Protein AF-A0A9E2MDF1-F1 (afdb_monomer_lite)

pLDDT: mean 91.55, std 6.5, range [68.56, 98.06]

Structure (mmCIF, N/CA/C/O backbone):
data_AF-A0A9E2MDF1-F1
#
_entry.id   AF-A0A9E2MDF1-F1
#
loop_
_atom_site.group_PDB
_atom_site.id
_atom_site.type_symbol
_atom_site.label_atom_id
_atom_site.label_alt_id
_atom_site.label_comp_id
_atom_site.label_asym_id
_atom_site.label_entity_id
_atom_site.label_seq_id
_atom_site.pdbx_PDB_ins_code
_atom_site.Cartn_x
_atom_site.Cartn_y
_atom_site.Cartn_z
_atom_site.occupancy
_atom_site.B_iso_or_equiv
_atom_site.auth_seq_id
_atom_site.auth_comp_id
_atom_site.auth_asym_id
_atom_site.auth_atom_id
_atom_site.pdbx_PDB_model_num
ATOM 1 N N . MET A 1 1 ? -3.460 14.015 -4.244 1.00 70.38 1 MET A N 1
ATOM 2 C CA . MET A 1 1 ? -4.142 12.797 -4.719 1.00 70.38 1 MET A CA 1
ATOM 3 C C . MET A 1 1 ? -3.162 11.630 -4.818 1.00 70.38 1 MET A C 1
ATOM 5 O O . MET A 1 1 ? -2.444 11.543 -5.813 1.00 70.38 1 MET A O 1
ATOM 9 N N . PRO A 1 2 ? -3.050 10.756 -3.802 1.00 83.12 2 PRO A N 1
ATOM 10 C CA . PRO A 1 2 ? -2.345 9.492 -3.975 1.00 83.12 2 PRO A CA 1
ATOM 11 C C . PRO A 1 2 ? -3.188 8.590 -4.887 1.00 83.12 2 PRO A C 1
ATOM 13 O O . PRO A 1 2 ? -4.209 8.042 -4.479 1.00 83.12 2 PRO A O 1
ATOM 16 N N . ASP A 1 3 ? -2.789 8.484 -6.152 1.00 91.56 3 ASP A N 1
ATOM 17 C CA . ASP A 1 3 ? -3.325 7.466 -7.050 1.00 91.56 3 ASP A CA 1
ATOM 18 C C . ASP A 1 3 ? -2.729 6.109 -6.645 1.00 91.56 3 ASP A C 1
ATOM 20 O O . ASP A 1 3 ? -1.508 5.945 -6.625 1.00 91.56 3 ASP A O 1
ATOM 24 N N . LEU A 1 4 ? -3.605 5.183 -6.246 1.00 93.31 4 LEU A N 1
ATOM 25 C CA . LEU A 1 4 ? -3.248 3.854 -5.741 1.00 93.31 4 LEU A CA 1
ATOM 26 C C . LEU A 1 4 ? -3.305 2.769 -6.826 1.00 93.31 4 LEU A C 1
ATOM 28 O O . LEU A 1 4 ? -3.162 1.591 -6.510 1.00 93.31 4 LEU A O 1
ATOM 32 N N . SER A 1 5 ? -3.521 3.136 -8.093 1.00 93.88 5 SER A N 1
ATOM 33 C CA . SER A 1 5 ? -3.399 2.183 -9.197 1.00 93.88 5 SER A CA 1
ATOM 34 C C . SER A 1 5 ? -1.962 1.670 -9.316 1.00 93.88 5 SER A C 1
ATOM 36 O O . SER A 1 5 ? -1.006 2.399 -9.046 1.00 93.88 5 SER A O 1
ATOM 38 N N . THR A 1 6 ? -1.803 0.420 -9.755 1.00 93.19 6 THR A N 1
ATOM 39 C CA . THR A 1 6 ? -0.488 -0.227 -9.932 1.00 93.19 6 THR A CA 1
ATOM 40 C C . THR A 1 6 ? 0.448 0.657 -10.752 1.00 93.19 6 THR A C 1
ATOM 42 O O . THR A 1 6 ? 1.544 0.987 -10.308 1.00 93.19 6 THR A O 1
ATOM 45 N N . GLU A 1 7 ? -0.011 1.138 -11.908 1.00 94.44 7 GLU A N 1
ATOM 46 C CA . GLU A 1 7 ? 0.791 1.989 -12.790 1.00 94.44 7 GLU A CA 1
ATOM 47 C C . GLU A 1 7 ? 1.252 3.285 -12.110 1.00 94.44 7 GLU A C 1
ATOM 49 O O . GLU A 1 7 ? 2.422 3.666 -12.216 1.00 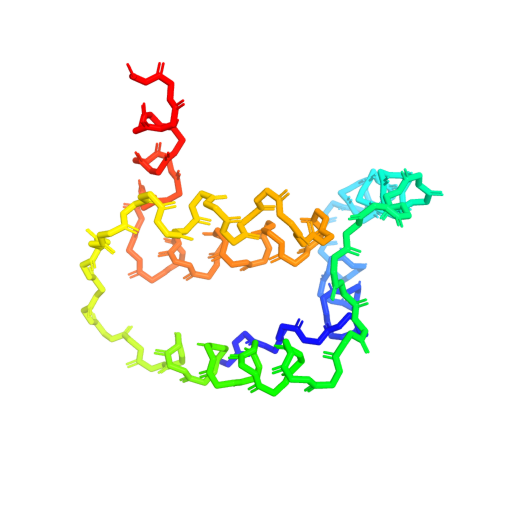94.44 7 GLU A O 1
ATOM 54 N N . ALA A 1 8 ? 0.356 3.961 -11.385 1.00 95.44 8 ALA A N 1
ATOM 55 C CA . ALA A 1 8 ? 0.691 5.202 -10.699 1.00 95.44 8 ALA A CA 1
ATOM 56 C C . ALA A 1 8 ? 1.653 4.974 -9.528 1.00 95.44 8 ALA A C 1
ATOM 58 O O . ALA A 1 8 ? 2.569 5.773 -9.326 1.00 95.44 8 ALA A O 1
ATOM 59 N N . VAL A 1 9 ? 1.485 3.872 -8.797 1.00 95.88 9 VAL A N 1
ATOM 60 C CA . VAL A 1 9 ? 2.359 3.459 -7.695 1.00 95.88 9 VAL A CA 1
ATOM 61 C C . VAL A 1 9 ? 3.762 3.140 -8.201 1.00 95.88 9 VAL A C 1
ATOM 63 O O . VAL A 1 9 ? 4.731 3.694 -7.681 1.00 95.88 9 VAL A O 1
ATOM 66 N N . HIS A 1 10 ? 3.899 2.343 -9.263 1.00 96.38 10 HIS A N 1
ATOM 67 C CA . HIS A 1 10 ? 5.209 2.084 -9.862 1.00 96.38 10 HIS A CA 1
ATOM 68 C C . HIS A 1 10 ? 5.850 3.366 -10.388 1.00 96.38 10 HIS A C 1
ATOM 70 O O . HIS A 1 10 ? 7.040 3.585 -10.176 1.00 96.38 10 HIS A O 1
ATOM 76 N N . LYS A 1 11 ? 5.080 4.248 -11.038 1.00 96.56 11 LYS A N 1
ATOM 77 C CA . LYS A 1 11 ? 5.590 5.544 -11.503 1.00 96.56 11 LYS A CA 1
ATOM 78 C C . LYS A 1 11 ? 6.065 6.417 -10.341 1.00 96.56 11 LYS A C 1
ATOM 80 O O . LYS A 1 11 ? 7.089 7.081 -10.470 1.00 96.56 11 LYS A O 1
ATOM 85 N N . PHE A 1 12 ? 5.338 6.419 -9.226 1.00 95.50 12 PHE A N 1
ATOM 86 C CA . PHE A 1 12 ? 5.709 7.155 -8.022 1.00 95.50 12 PHE A CA 1
ATOM 87 C C . PHE A 1 12 ? 7.046 6.662 -7.465 1.00 95.50 12 PHE A C 1
ATOM 89 O O . PHE A 1 12 ? 7.970 7.458 -7.322 1.00 95.50 12 PHE A O 1
ATOM 96 N N . TRP A 1 13 ? 7.175 5.354 -7.231 1.00 96.44 13 TRP A N 1
ATOM 97 C CA . TRP A 1 13 ? 8.399 4.776 -6.679 1.00 96.44 13 TRP A CA 1
ATOM 98 C C . TRP A 1 13 ? 9.580 4.879 -7.641 1.00 96.44 13 TRP A C 1
ATOM 100 O O . TRP A 1 13 ? 10.691 5.170 -7.211 1.00 96.44 13 TRP A O 1
ATOM 110 N N . ARG A 1 14 ? 9.351 4.729 -8.949 1.00 96.12 14 ARG A N 1
ATOM 111 C CA . ARG A 1 14 ? 10.388 4.893 -9.978 1.00 96.12 14 ARG A CA 1
ATOM 112 C C . ARG A 1 14 ? 10.962 6.307 -10.036 1.00 96.12 14 ARG A C 1
ATOM 114 O O . ARG A 1 14 ? 12.125 6.465 -10.389 1.00 96.12 14 ARG A O 1
ATOM 121 N N . ASN A 1 15 ? 10.148 7.312 -9.722 1.00 95.69 15 ASN A N 1
ATOM 122 C CA . ASN A 1 15 ? 10.551 8.718 -9.698 1.00 95.69 15 ASN A CA 1
ATOM 123 C C . ASN A 1 15 ? 11.063 9.170 -8.322 1.00 95.69 15 ASN A C 1
ATOM 125 O O . ASN A 1 15 ? 11.314 10.359 -8.133 1.00 95.69 15 ASN A O 1
ATOM 129 N N . HIS A 1 16 ? 11.157 8.260 -7.352 1.00 93.88 16 HIS A N 1
ATOM 130 C CA . HIS A 1 16 ? 11.664 8.577 -6.029 1.00 93.88 16 HIS A CA 1
ATOM 131 C C . HIS A 1 16 ? 13.175 8.855 -6.067 1.00 93.88 16 HIS A C 1
ATOM 133 O O . HIS A 1 16 ? 13.874 8.376 -6.958 1.00 93.88 16 HIS A O 1
ATOM 139 N N . GLU A 1 17 ? 13.671 9.651 -5.114 1.00 94.06 17 GLU A N 1
ATOM 140 C CA . GLU A 1 17 ? 15.065 10.123 -5.108 1.00 94.06 17 GLU A CA 1
ATOM 141 C C . GLU A 1 17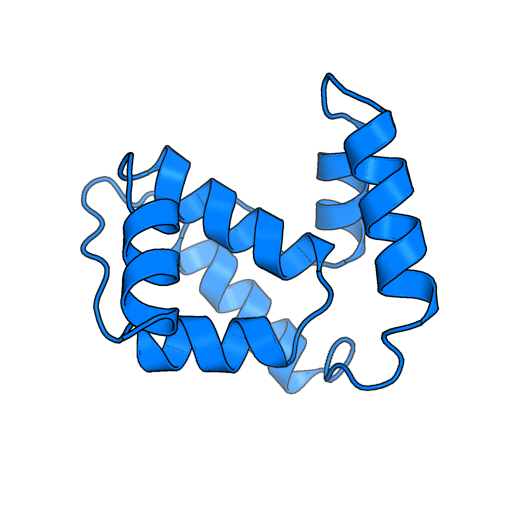 ? 16.068 8.972 -5.017 1.00 94.06 17 GLU A C 1
ATOM 143 O O . GLU A 1 17 ? 17.097 8.996 -5.693 1.00 94.06 17 GLU A O 1
ATOM 148 N N . ASP A 1 18 ? 15.747 7.951 -4.219 1.00 95.38 18 ASP A N 1
ATOM 149 C CA . ASP A 1 18 ? 16.528 6.724 -4.150 1.00 95.38 18 ASP A CA 1
ATOM 150 C C . ASP A 1 18 ? 15.986 5.675 -5.145 1.00 95.38 18 ASP A C 1
ATOM 152 O O . ASP A 1 18 ? 14.932 5.069 -4.904 1.00 95.38 18 ASP A O 1
ATOM 156 N N . PRO A 1 19 ? 16.706 5.393 -6.251 1.00 94.44 19 PRO A N 1
ATOM 157 C CA . PRO A 1 19 ? 16.281 4.405 -7.239 1.00 94.44 19 PRO A CA 1
ATOM 158 C C . PRO A 1 19 ? 16.285 2.966 -6.700 1.00 94.44 19 PRO A C 1
ATOM 160 O O . PRO A 1 19 ? 15.644 2.090 -7.292 1.00 94.44 19 PRO A O 1
ATOM 163 N N . MET A 1 20 ? 16.985 2.688 -5.593 1.00 96.75 20 MET A N 1
ATOM 164 C CA . MET A 1 20 ? 16.987 1.358 -4.981 1.00 96.75 20 MET A CA 1
ATOM 165 C C . MET A 1 20 ? 15.619 0.989 -4.418 1.00 96.75 20 MET A C 1
ATOM 167 O O . MET A 1 20 ? 15.248 -0.182 -4.494 1.00 96.75 20 MET A O 1
ATOM 171 N N . ILE A 1 21 ? 14.840 1.964 -3.944 1.00 96.12 21 ILE A N 1
ATOM 172 C CA . ILE A 1 21 ? 13.498 1.724 -3.400 1.00 96.12 21 ILE A CA 1
ATOM 173 C C . ILE A 1 21 ? 12.600 1.080 -4.460 1.00 96.12 21 ILE A C 1
ATOM 175 O O . ILE A 1 21 ? 12.034 0.014 -4.225 1.00 96.12 21 ILE A O 1
ATOM 179 N N . TYR A 1 22 ? 12.540 1.652 -5.666 1.00 97.50 22 TYR A N 1
ATOM 180 C CA . TYR A 1 22 ? 11.760 1.069 -6.760 1.00 97.50 22 TYR A CA 1
ATOM 181 C C . TYR A 1 22 ? 12.223 -0.341 -7.129 1.00 97.50 22 TYR A C 1
ATOM 183 O O . TYR A 1 22 ? 11.403 -1.222 -7.396 1.00 97.50 22 TYR A O 1
ATOM 191 N N . ARG A 1 23 ? 13.542 -0.558 -7.153 1.00 97.12 23 ARG A N 1
ATOM 192 C CA . ARG A 1 23 ? 14.126 -1.852 -7.510 1.00 97.12 23 ARG A CA 1
ATOM 193 C C . ARG A 1 23 ? 13.748 -2.936 -6.505 1.00 97.12 23 ARG A C 1
ATOM 195 O O . ARG A 1 23 ? 13.413 -4.038 -6.925 1.00 97.12 23 ARG A O 1
ATOM 202 N N . VAL A 1 24 ? 13.800 -2.629 -5.210 1.00 98.06 24 VAL A N 1
ATOM 203 C CA . VAL A 1 24 ? 13.420 -3.565 -4.144 1.00 98.06 24 VAL A CA 1
ATOM 204 C C . VAL A 1 24 ? 11.926 -3.862 -4.201 1.00 98.06 24 VAL A C 1
ATOM 206 O O . VAL A 1 24 ? 11.561 -5.031 -4.216 1.00 98.06 24 VAL A O 1
ATOM 209 N N . ILE A 1 25 ? 11.079 -2.835 -4.328 1.00 97.56 25 ILE A N 1
ATOM 210 C CA . ILE A 1 25 ? 9.622 -3.007 -4.443 1.00 97.56 25 ILE A CA 1
ATOM 211 C C . ILE A 1 25 ? 9.275 -3.912 -5.627 1.00 97.56 25 ILE A C 1
ATOM 213 O O . ILE A 1 25 ? 8.606 -4.922 -5.450 1.00 97.56 25 ILE A O 1
ATOM 217 N N . SER A 1 26 ? 9.817 -3.612 -6.811 1.00 96.50 26 SER A N 1
ATOM 218 C CA . SER A 1 26 ? 9.550 -4.405 -8.020 1.00 96.50 26 SER A CA 1
ATOM 219 C C . SER A 1 26 ? 10.028 -5.856 -7.884 1.00 96.50 26 SER A C 1
ATOM 221 O O . SER A 1 26 ? 9.457 -6.759 -8.488 1.00 96.50 26 SER A O 1
ATOM 223 N N . PHE A 1 27 ? 11.097 -6.090 -7.117 1.00 97.50 27 PHE A N 1
ATOM 224 C CA . PHE A 1 27 ? 11.596 -7.436 -6.851 1.00 97.50 27 PHE A CA 1
ATOM 225 C C . PHE A 1 27 ? 10.689 -8.198 -5.879 1.00 97.50 27 PHE A C 1
ATOM 227 O O . PHE A 1 27 ? 10.400 -9.365 -6.127 1.00 97.50 27 PHE A O 1
ATOM 234 N N . MET A 1 28 ? 10.206 -7.551 -4.816 1.00 97.12 28 MET A N 1
ATOM 235 C CA . MET A 1 28 ? 9.236 -8.149 -3.892 1.00 97.12 28 MET A CA 1
ATOM 236 C C . MET A 1 28 ? 7.944 -8.521 -4.622 1.00 97.12 28 MET A C 1
ATOM 238 O O . MET A 1 28 ? 7.515 -9.667 -4.560 1.00 97.12 28 MET A O 1
ATOM 242 N N . GLU A 1 29 ? 7.405 -7.596 -5.417 1.00 96.69 29 GLU A N 1
ATOM 243 C CA . GLU A 1 29 ? 6.165 -7.802 -6.171 1.00 96.69 29 GLU A CA 1
ATOM 244 C C . GLU A 1 29 ? 6.275 -8.921 -7.220 1.00 96.69 29 GLU A C 1
ATOM 246 O O . GLU A 1 29 ? 5.274 -9.544 -7.559 1.00 96.69 29 GLU A O 1
ATOM 251 N N . SER A 1 30 ? 7.486 -9.249 -7.692 1.00 96.69 30 SER A N 1
ATOM 252 C CA . SER A 1 30 ? 7.701 -10.338 -8.660 1.00 96.69 30 SER A CA 1
ATOM 253 C C . SER A 1 30 ? 7.378 -11.742 -8.132 1.00 96.69 30 SER A C 1
ATOM 255 O O . SER A 1 30 ? 7.324 -12.684 -8.920 1.00 96.69 30 SER A O 1
ATOM 257 N N . VAL A 1 31 ? 7.186 -11.888 -6.817 1.00 96.94 31 VAL A N 1
ATOM 258 C CA . VAL A 1 31 ? 6.826 -13.149 -6.148 1.00 96.94 31 VAL A CA 1
ATOM 259 C C . VAL A 1 31 ? 5.533 -13.031 -5.326 1.00 96.94 31 VAL A C 1
ATOM 261 O O . VAL A 1 31 ? 5.228 -13.898 -4.507 1.00 96.94 31 VAL A O 1
ATOM 264 N N . GLU A 1 32 ? 4.759 -11.965 -5.531 1.00 96.44 32 GLU A N 1
ATOM 265 C CA . GLU A 1 32 ? 3.520 -11.664 -4.803 1.00 96.44 32 GLU A CA 1
ATOM 266 C C . GLU A 1 32 ? 2.256 -12.133 -5.549 1.00 96.44 32 GLU A C 1
ATOM 268 O O . GLU A 1 32 ? 1.231 -11.464 -5.531 1.00 96.44 32 GLU A O 1
ATOM 273 N N . ASP A 1 33 ? 2.280 -13.319 -6.164 1.00 93.88 33 ASP A N 1
ATOM 274 C CA . ASP A 1 33 ? 1.128 -13.874 -6.910 1.00 93.88 33 ASP A CA 1
ATOM 275 C C . ASP A 1 33 ? -0.111 -14.174 -6.033 1.00 93.88 33 ASP A C 1
ATOM 277 O O . ASP A 1 33 ? -1.166 -14.575 -6.525 1.00 93.88 33 ASP A O 1
ATOM 281 N N . TRP A 1 34 ? 0.028 -14.037 -4.715 1.00 94.25 34 TRP A N 1
ATOM 282 C CA . TRP A 1 34 ? -0.999 -14.317 -3.716 1.00 94.25 34 TRP A CA 1
ATOM 283 C C . TRP A 1 34 ? -1.865 -13.094 -3.370 1.00 94.25 34 TRP A C 1
ATOM 285 O O . TRP A 1 34 ? -2.857 -13.242 -2.649 1.00 94.25 34 TRP A O 1
ATOM 295 N N . THR A 1 35 ? -1.503 -11.896 -3.839 1.00 95.62 35 THR A N 1
ATOM 296 C CA . THR A 1 35 ? -2.265 -10.670 -3.571 1.00 95.62 35 THR A CA 1
ATOM 297 C C . THR A 1 35 ? -3.589 -10.656 -4.338 1.00 95.62 35 THR A C 1
ATOM 299 O O . THR A 1 35 ? -3.815 -11.419 -5.278 1.00 95.62 35 THR A O 1
ATOM 302 N N . ILE A 1 36 ? -4.514 -9.791 -3.918 1.00 94.50 36 ILE A N 1
ATOM 303 C CA . ILE A 1 36 ? -5.842 -9.662 -4.547 1.00 94.50 36 ILE A CA 1
ATOM 304 C C . ILE A 1 36 ? -5.914 -8.509 -5.560 1.00 94.50 36 ILE A C 1
ATOM 306 O O . ILE A 1 36 ? -7.008 -8.097 -5.965 1.00 94.50 36 ILE A O 1
ATOM 310 N N . ASP A 1 37 ? -4.760 -7.964 -5.948 1.00 92.06 37 ASP A N 1
ATOM 311 C CA . ASP A 1 37 ? -4.648 -6.889 -6.929 1.00 92.06 37 ASP A CA 1
ATOM 312 C C . ASP A 1 37 ? -5.182 -7.319 -8.304 1.00 92.06 37 ASP A C 1
ATOM 314 O O . ASP A 1 37 ? -5.125 -8.482 -8.700 1.00 92.06 37 ASP A O 1
ATOM 318 N N . GLY A 1 38 ? -5.760 -6.373 -9.047 1.00 90.19 38 GLY A N 1
ATOM 319 C CA . GLY A 1 38 ? -6.381 -6.643 -10.346 1.00 90.19 38 GLY A CA 1
ATOM 320 C C . GLY A 1 38 ? -7.834 -7.127 -10.277 1.00 90.19 38 GLY A C 1
ATOM 321 O O . GLY A 1 38 ? -8.520 -7.101 -11.301 1.00 90.19 38 GLY A O 1
ATOM 322 N N . ASN A 1 39 ? -8.361 -7.488 -9.099 1.00 93.69 39 ASN A N 1
ATOM 323 C CA . ASN A 1 39 ? -9.799 -7.718 -8.938 1.00 93.69 39 ASN A CA 1
ATOM 324 C C . ASN A 1 39 ? -10.573 -6.395 -9.164 1.00 93.69 39 ASN A C 1
ATOM 326 O O . ASN A 1 39 ? -10.354 -5.438 -8.417 1.00 93.69 39 ASN A O 1
ATOM 330 N N . PRO A 1 40 ? -11.519 -6.322 -10.126 1.00 94.06 40 PRO A N 1
ATOM 331 C CA . PRO A 1 40 ? -12.222 -5.080 -10.460 1.00 94.06 40 PRO A CA 1
ATOM 332 C C . PRO A 1 40 ? -12.922 -4.396 -9.278 1.00 94.06 40 PRO A C 1
ATOM 334 O O . PRO A 1 40 ? -12.956 -3.166 -9.208 1.00 94.06 40 PRO A O 1
ATOM 337 N N . GLU A 1 41 ? -13.473 -5.175 -8.344 1.00 94.69 41 GLU A N 1
ATOM 338 C CA . GLU A 1 41 ? -14.136 -4.648 -7.150 1.00 94.69 41 GLU A CA 1
ATOM 339 C C . GLU A 1 41 ? -13.112 -4.001 -6.206 1.00 94.69 41 GLU A C 1
ATOM 341 O O . GLU A 1 41 ? -13.294 -2.860 -5.770 1.00 94.69 41 GLU A O 1
ATOM 346 N N . ILE A 1 42 ? -11.982 -4.677 -5.973 1.00 92.81 42 ILE A N 1
ATOM 347 C CA . ILE A 1 42 ? -10.876 -4.162 -5.155 1.00 92.81 42 ILE A CA 1
ATOM 348 C C . ILE A 1 42 ? -10.291 -2.892 -5.772 1.00 92.81 42 ILE A C 1
ATOM 350 O O . ILE A 1 42 ? -10.163 -1.887 -5.074 1.00 92.81 42 ILE A O 1
ATOM 354 N N . GLU A 1 43 ? -10.027 -2.873 -7.080 1.00 93.94 43 GLU A N 1
ATOM 355 C CA . GLU A 1 43 ? -9.522 -1.687 -7.787 1.00 93.94 43 GLU A CA 1
ATOM 356 C C . GLU A 1 43 ? -10.476 -0.489 -7.654 1.00 93.94 43 GLU A C 1
ATOM 358 O O . GLU A 1 43 ? -10.054 0.653 -7.434 1.00 93.94 43 GLU A O 1
ATOM 363 N N . GLN A 1 44 ? -11.790 -0.729 -7.719 1.00 94.62 44 GLN A N 1
ATOM 364 C CA . GLN A 1 44 ? -12.783 0.321 -7.509 1.00 94.62 44 GLN A CA 1
ATOM 365 C C . GLN A 1 44 ? -12.748 0.856 -6.070 1.00 94.62 44 GLN A C 1
ATOM 367 O O . GLN A 1 44 ? -12.857 2.072 -5.861 1.00 94.62 44 GLN A O 1
ATOM 372 N N . HIS A 1 45 ? -12.601 -0.020 -5.076 1.00 93.38 45 HIS A N 1
ATOM 373 C CA . HIS A 1 45 ? -12.485 0.372 -3.673 1.00 93.38 45 HIS A CA 1
ATOM 374 C C . HIS A 1 45 ? -11.170 1.096 -3.372 1.00 93.38 45 HIS A C 1
ATOM 376 O O . HIS A 1 45 ? -11.200 2.112 -2.678 1.00 93.38 45 HIS A O 1
ATOM 382 N N . LEU A 1 46 ? -10.051 0.678 -3.961 1.00 92.75 46 LEU A N 1
ATOM 383 C CA . LEU A 1 46 ? -8.761 1.365 -3.855 1.00 92.75 46 LEU A CA 1
ATOM 384 C C . LEU A 1 46 ? -8.806 2.757 -4.474 1.00 92.75 46 LEU A C 1
ATOM 386 O O . LEU A 1 46 ? -8.318 3.719 -3.883 1.00 92.75 46 LEU A O 1
ATOM 390 N N . LYS A 1 47 ? -9.484 2.910 -5.614 1.00 93.00 47 LYS A N 1
ATOM 391 C CA . LYS A 1 47 ? -9.708 4.227 -6.216 1.00 93.00 47 LYS A CA 1
ATOM 392 C C . LYS A 1 47 ? -10.535 5.139 -5.310 1.00 93.00 47 LYS A C 1
ATOM 394 O O . LYS A 1 47 ? -10.270 6.338 -5.247 1.00 93.00 47 LYS A O 1
ATOM 399 N N . LYS A 1 48 ? -11.542 4.601 -4.610 1.00 92.12 48 LYS A N 1
ATOM 400 C CA . LYS A 1 48 ? -12.306 5.359 -3.603 1.00 92.12 48 LYS A CA 1
ATOM 401 C C . LYS A 1 48 ? -11.424 5.721 -2.407 1.00 92.12 48 LYS A C 1
ATOM 403 O O . LYS A 1 48 ? -11.444 6.876 -2.001 1.00 92.12 48 LYS A O 1
ATOM 408 N N . LEU A 1 49 ? -10.614 4.786 -1.909 1.00 89.94 49 LEU A N 1
ATOM 409 C CA . LEU A 1 49 ? -9.686 5.015 -0.801 1.00 89.94 49 LEU A CA 1
ATOM 410 C C . LEU A 1 49 ? -8.675 6.121 -1.127 1.00 89.94 49 LEU A C 1
ATOM 412 O O . LEU A 1 49 ? -8.555 7.068 -0.359 1.00 89.94 49 LEU A O 1
ATOM 416 N N . GLY A 1 50 ? -8.015 6.063 -2.287 1.00 90.31 50 GLY A N 1
ATOM 417 C CA . GLY A 1 50 ? -7.063 7.092 -2.722 1.00 90.31 50 GLY A CA 1
ATOM 418 C C . GLY A 1 50 ? -7.691 8.486 -2.823 1.00 90.31 50 GLY A C 1
ATOM 419 O O . GLY A 1 50 ? -7.058 9.476 -2.462 1.00 90.31 50 GLY A O 1
ATOM 420 N N . LYS A 1 51 ? -8.969 8.571 -3.228 1.00 90.06 51 LYS A N 1
ATOM 421 C CA . LYS A 1 51 ? -9.741 9.825 -3.194 1.00 90.06 51 LYS A CA 1
ATOM 422 C C . LYS A 1 51 ? -10.076 10.274 -1.775 1.00 90.06 51 LYS A C 1
ATOM 424 O O . LYS A 1 51 ? -10.018 11.462 -1.502 1.00 90.06 51 LYS A O 1
ATOM 429 N N . SER A 1 52 ? -10.439 9.355 -0.882 1.00 87.31 52 SER A N 1
ATOM 430 C CA . SER A 1 52 ? -10.725 9.675 0.523 1.00 87.31 52 SER A CA 1
ATOM 431 C C . SER A 1 52 ? -9.483 10.108 1.300 1.00 87.31 52 SER A C 1
ATOM 433 O O . SER A 1 52 ? -9.607 10.865 2.255 1.00 87.31 52 SER A O 1
ATOM 435 N N . LEU A 1 53 ? -8.302 9.640 0.890 1.00 83.69 53 LEU A N 1
ATOM 436 C CA . LEU A 1 53 ? -7.018 10.088 1.424 1.00 83.69 53 LEU A CA 1
ATOM 437 C C . LEU A 1 53 ? -6.601 11.466 0.883 1.00 83.69 53 LEU A C 1
ATOM 439 O O . LEU A 1 53 ? -5.689 12.089 1.421 1.00 83.69 53 LEU A O 1
ATOM 443 N N . ASP A 1 54 ? -7.252 11.956 -0.174 1.00 83.00 54 ASP A N 1
ATOM 444 C CA . ASP A 1 54 ? -6.976 13.265 -0.752 1.00 83.00 54 ASP A CA 1
ATOM 445 C C . ASP A 1 54 ? -7.683 14.379 0.031 1.00 83.00 54 ASP A C 1
ATOM 447 O O . ASP A 1 54 ? -8.860 14.275 0.372 1.00 83.00 54 ASP A O 1
ATOM 451 N N . GLY A 1 55 ? -6.971 15.471 0.310 1.00 70.75 55 GLY A N 1
ATOM 452 C CA . GLY A 1 55 ? -7.545 16.634 0.998 1.00 70.75 55 GLY A CA 1
ATOM 453 C C . GLY A 1 55 ? -7.821 16.441 2.494 1.00 70.75 55 GLY A C 1
ATOM 454 O O . GLY A 1 55 ? -8.500 17.271 3.102 1.00 70.75 55 GLY A O 1
ATOM 455 N N . LEU A 1 56 ? -7.290 15.384 3.112 1.00 71.81 56 LEU A N 1
ATOM 456 C CA . LEU A 1 56 ? -7.341 15.221 4.561 1.00 71.81 56 LEU A CA 1
ATOM 457 C C . LEU A 1 56 ? -6.490 16.305 5.240 1.00 71.81 56 LEU A C 1
ATOM 459 O O . LEU A 1 56 ? -5.269 16.284 5.182 1.00 71.81 56 LEU A O 1
ATOM 463 N N . VAL A 1 57 ? -7.147 17.260 5.901 1.00 68.56 57 VAL A N 1
ATOM 464 C CA . VAL A 1 57 ? -6.481 18.281 6.741 1.00 68.56 57 VAL A CA 1
ATOM 465 C C . VAL A 1 57 ? -6.330 17.794 8.186 1.00 68.56 57 VAL A C 1
ATOM 467 O O . VAL A 1 57 ? -5.422 18.196 8.907 1.00 68.56 57 VAL A O 1
ATOM 470 N N . LYS A 1 58 ? -7.235 16.910 8.619 1.00 70.00 58 LYS A N 1
ATOM 471 C CA . LYS A 1 58 ? -7.186 16.214 9.904 1.00 70.00 58 LYS A CA 1
ATOM 472 C C . LYS A 1 58 ? -7.433 14.738 9.647 1.00 70.00 58 LYS A C 1
ATOM 474 O O . LYS A 1 58 ? -8.533 14.355 9.258 1.00 70.00 58 LYS A O 1
ATOM 479 N N . PHE A 1 59 ? -6.398 13.937 9.850 1.00 72.69 59 PHE A N 1
ATOM 480 C CA . PHE A 1 59 ? -6.473 12.488 9.807 1.00 72.69 59 PHE A CA 1
ATOM 481 C C . PHE A 1 59 ? -6.343 11.951 11.227 1.00 72.69 59 PHE A C 1
ATOM 483 O O . PHE A 1 59 ? -5.443 12.341 11.965 1.00 72.69 59 PHE A O 1
ATOM 490 N N . GLU A 1 60 ? -7.258 11.068 11.602 1.00 78.00 60 GLU A N 1
ATOM 491 C CA . GLU A 1 60 ? -7.160 10.287 12.824 1.00 78.00 60 GLU A CA 1
ATOM 492 C C . GLU A 1 60 ? -7.145 8.825 12.396 1.00 78.00 60 GLU A C 1
ATOM 494 O O . GLU A 1 60 ? -8.129 8.326 11.840 1.00 78.00 60 GLU A O 1
ATOM 499 N N . LEU A 1 61 ? -6.007 8.162 12.602 1.00 78.94 61 LEU A N 1
ATOM 500 C CA . LEU A 1 61 ? -5.887 6.737 12.344 1.00 78.94 61 LEU A CA 1
ATOM 501 C C . LEU A 1 61 ? -6.826 6.012 13.316 1.00 78.94 61 LEU A C 1
ATOM 503 O O . LEU A 1 61 ? -6.659 6.094 14.530 1.00 78.94 61 LEU A O 1
ATOM 507 N N . LYS A 1 62 ? -7.858 5.383 12.759 1.00 83.31 62 LYS A N 1
ATOM 508 C CA . LYS A 1 62 ? -8.829 4.544 13.461 1.00 83.31 62 LYS A CA 1
ATOM 509 C C . LYS A 1 62 ? -8.995 3.258 12.670 1.00 83.31 62 LYS A C 1
ATOM 511 O O . LYS A 1 62 ? -9.010 3.313 11.438 1.00 83.31 62 LYS A O 1
ATOM 516 N N . LYS A 1 63 ? -9.253 2.147 13.363 1.00 87.25 63 LYS A N 1
ATOM 517 C CA . LYS A 1 63 ? -9.436 0.812 12.761 1.00 87.25 63 LYS A CA 1
ATOM 518 C C . LYS A 1 63 ? -8.144 0.294 12.127 1.00 87.25 63 LYS A C 1
ATOM 520 O O . LYS A 1 63 ? -8.137 -0.143 10.978 1.00 87.25 63 LYS A O 1
ATOM 525 N N . GLU A 1 64 ? -7.065 0.368 12.886 1.00 92.00 64 GLU A N 1
ATOM 526 C CA . GLU A 1 64 ? -5.722 -0.104 12.569 1.00 92.00 64 GLU A CA 1
ATOM 527 C C . GLU A 1 64 ? -5.742 -1.538 12.009 1.00 92.00 64 GLU A C 1
ATOM 529 O O . GLU A 1 64 ? -5.175 -1.779 10.944 1.00 92.00 64 GLU A O 1
ATOM 534 N N . ASP A 1 65 ? -6.538 -2.432 12.608 1.00 93.94 65 ASP A N 1
ATOM 535 C CA . ASP A 1 65 ? -6.794 -3.796 12.114 1.00 93.94 65 ASP A CA 1
ATOM 536 C C . ASP A 1 65 ? -7.179 -3.861 10.631 1.00 93.94 65 ASP A C 1
ATOM 538 O O . ASP A 1 65 ? -6.752 -4.750 9.895 1.00 93.94 65 ASP A O 1
ATOM 542 N N . LEU A 1 66 ? -8.018 -2.928 10.166 1.00 91.75 66 LEU A N 1
ATOM 543 C CA . LEU A 1 66 ? -8.472 -2.916 8.777 1.00 91.75 66 LEU A CA 1
ATOM 544 C C . LEU A 1 66 ? -7.366 -2.446 7.840 1.00 91.75 66 LEU A C 1
ATOM 546 O O . LEU A 1 66 ? -7.252 -2.983 6.741 1.00 91.75 66 LEU A O 1
ATOM 550 N N . TYR A 1 67 ? -6.553 -1.476 8.262 1.00 91.31 67 TYR A N 1
ATOM 551 C CA . TYR A 1 67 ? -5.390 -1.050 7.486 1.00 91.31 67 TYR A CA 1
ATOM 552 C C . TYR A 1 67 ? -4.382 -2.188 7.355 1.00 91.31 67 TYR A C 1
ATOM 554 O O . TYR A 1 67 ? -3.918 -2.446 6.248 1.00 91.31 67 TYR A O 1
ATOM 562 N N . ILE A 1 68 ? -4.110 -2.907 8.447 1.00 94.19 68 ILE A N 1
ATOM 563 C CA . ILE A 1 68 ? -3.223 -4.076 8.445 1.00 94.19 68 ILE A CA 1
ATOM 564 C C . ILE A 1 68 ? -3.791 -5.160 7.538 1.00 94.19 68 ILE A C 1
ATOM 566 O O . ILE A 1 68 ? -3.106 -5.631 6.637 1.00 94.19 68 ILE A O 1
ATOM 570 N N . LYS A 1 69 ? -5.074 -5.504 7.693 1.00 93.88 69 LYS A N 1
ATOM 571 C CA . LYS A 1 69 ? -5.710 -6.531 6.865 1.00 93.88 69 LYS A CA 1
ATOM 572 C C . LYS A 1 69 ? -5.665 -6.180 5.383 1.00 93.88 69 LYS A C 1
ATOM 574 O O . LYS A 1 69 ? -5.408 -7.062 4.575 1.00 93.88 69 LYS A O 1
ATOM 579 N N . VAL A 1 70 ? -5.903 -4.923 5.015 1.00 92.50 70 VAL A N 1
ATOM 580 C CA . VAL A 1 70 ? -5.778 -4.478 3.621 1.00 92.50 70 VAL A CA 1
ATOM 581 C C . VAL A 1 70 ? -4.324 -4.569 3.160 1.00 92.50 70 VAL A C 1
ATOM 583 O O . VAL A 1 70 ? -4.067 -5.123 2.097 1.00 92.50 70 VAL A O 1
ATOM 586 N N . ALA A 1 71 ? -3.372 -4.095 3.964 1.00 93.31 71 ALA A N 1
ATOM 587 C CA . ALA A 1 71 ? -1.954 -4.139 3.630 1.00 93.31 71 ALA A CA 1
ATOM 588 C C . ALA A 1 71 ? -1.442 -5.569 3.405 1.00 93.31 71 ALA A C 1
ATOM 590 O O . ALA A 1 71 ? -0.707 -5.818 2.459 1.00 93.31 71 ALA A O 1
ATOM 591 N N . CYS A 1 72 ? -1.901 -6.531 4.204 1.00 94.56 72 CYS A N 1
ATOM 592 C CA . CYS A 1 72 ? -1.534 -7.937 4.074 1.00 94.56 72 CYS A CA 1
ATOM 593 C C . CYS A 1 72 ? -2.113 -8.640 2.840 1.00 94.56 72 CYS A C 1
ATOM 595 O O . CYS A 1 72 ? -1.909 -9.838 2.743 1.00 94.56 72 CYS A O 1
ATOM 597 N N . HIS A 1 73 ? -2.867 -7.971 1.960 1.00 95.62 73 HIS A N 1
ATOM 598 C CA . HIS A 1 73 ? -3.452 -8.580 0.753 1.00 95.62 73 HIS A CA 1
ATOM 599 C C . HIS A 1 73 ? -3.164 -7.792 -0.532 1.00 95.62 73 HIS A C 1
ATOM 601 O O . HIS A 1 73 ? -3.660 -8.170 -1.591 1.00 95.62 73 HIS A O 1
ATOM 607 N N . LEU A 1 74 ? -2.387 -6.712 -0.455 1.00 96.19 74 LEU 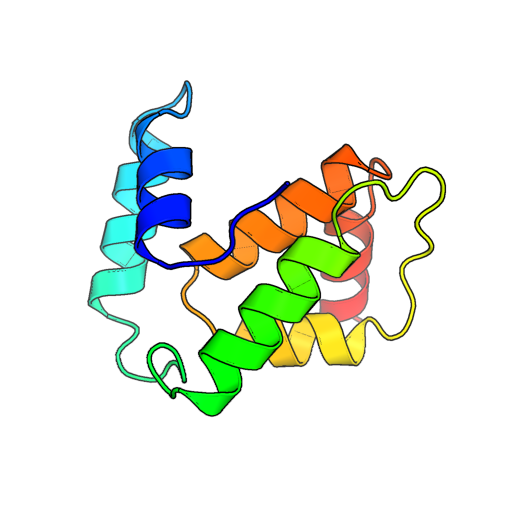A N 1
ATOM 608 C CA . LEU A 1 74 ? -2.033 -5.878 -1.601 1.00 96.19 74 LEU A CA 1
ATOM 609 C C . LEU A 1 74 ? -0.538 -5.949 -1.884 1.00 96.19 74 LEU A C 1
ATOM 611 O O . LEU A 1 74 ? 0.259 -6.193 -0.981 1.00 96.19 74 LEU A O 1
ATOM 615 N N . HIS A 1 75 ? -0.170 -5.625 -3.117 1.00 96.88 75 HIS A N 1
ATOM 616 C CA . HIS A 1 75 ? 1.216 -5.472 -3.522 1.00 96.88 75 HIS A CA 1
ATOM 617 C C . HIS A 1 75 ? 1.975 -4.464 -2.664 1.00 96.88 75 HIS A C 1
ATOM 619 O O . HIS A 1 75 ? 1.461 -3.383 -2.332 1.00 96.88 75 HIS A O 1
ATOM 625 N N . MET A 1 76 ? 3.230 -4.787 -2.353 1.00 96.69 76 MET A N 1
ATOM 626 C CA . MET A 1 76 ? 4.049 -4.008 -1.423 1.00 96.69 76 MET A CA 1
ATOM 627 C C . MET A 1 76 ? 4.151 -2.527 -1.809 1.00 96.69 76 MET A C 1
ATOM 629 O O . MET A 1 76 ? 4.059 -1.646 -0.951 1.00 96.69 76 MET A O 1
ATOM 633 N N . GLY A 1 77 ? 4.270 -2.206 -3.097 1.00 96.62 77 GLY A N 1
ATOM 634 C CA . GLY A 1 77 ? 4.324 -0.828 -3.569 1.00 96.62 77 GLY A CA 1
ATOM 635 C C . GLY A 1 77 ? 3.069 -0.036 -3.204 1.00 96.62 77 GLY A C 1
ATOM 636 O O . GLY A 1 77 ? 3.172 1.136 -2.821 1.00 96.62 77 GLY A O 1
ATOM 637 N N . ARG A 1 78 ? 1.884 -0.659 -3.281 1.00 95.88 78 ARG A N 1
ATOM 638 C CA . ARG A 1 78 ? 0.600 -0.040 -2.909 1.00 95.88 78 ARG A CA 1
ATOM 639 C C . ARG A 1 78 ? 0.510 0.150 -1.401 1.00 95.88 78 ARG A C 1
ATOM 641 O O . ARG A 1 78 ? 0.121 1.229 -0.954 1.00 95.88 78 ARG A O 1
ATOM 648 N N . VAL A 1 79 ? 0.932 -0.849 -0.627 1.00 95.94 79 VAL A N 1
ATOM 649 C CA . VAL A 1 79 ? 0.995 -0.778 0.840 1.00 95.94 79 VAL A CA 1
ATOM 650 C C . VAL A 1 79 ? 1.853 0.399 1.285 1.00 95.94 79 VAL A C 1
ATOM 652 O O . VAL A 1 79 ? 1.374 1.291 1.988 1.00 95.94 79 VAL A O 1
ATOM 655 N N . LEU A 1 80 ? 3.095 0.464 0.805 1.00 95.69 80 LEU A N 1
ATOM 656 C CA . LEU A 1 80 ? 4.015 1.551 1.125 1.00 95.69 80 LEU A CA 1
ATOM 657 C C . LEU A 1 80 ? 3.456 2.905 0.684 1.00 95.69 80 LEU A C 1
ATOM 659 O O . LEU A 1 80 ? 3.632 3.902 1.383 1.00 95.69 80 LEU A O 1
ATOM 663 N N . ARG A 1 81 ? 2.743 2.966 -0.450 1.00 94.56 81 ARG A N 1
ATOM 664 C CA . ARG A 1 81 ? 2.135 4.214 -0.928 1.00 94.56 81 ARG A CA 1
ATOM 665 C C . ARG A 1 81 ? 1.038 4.711 0.010 1.00 94.56 81 ARG A C 1
ATOM 667 O O . ARG A 1 81 ? 0.949 5.924 0.214 1.00 94.56 81 ARG A O 1
ATOM 674 N N . ILE A 1 82 ? 0.227 3.805 0.559 1.00 92.75 82 ILE A N 1
ATOM 675 C CA . ILE A 1 82 ? -0.810 4.113 1.554 1.00 92.75 82 ILE A CA 1
ATOM 676 C C . ILE A 1 82 ? -0.158 4.599 2.850 1.00 92.75 82 ILE A C 1
ATOM 678 O O . ILE A 1 82 ? -0.529 5.666 3.337 1.00 92.75 82 ILE A O 1
ATOM 682 N N . LEU A 1 83 ? 0.846 3.876 3.361 1.00 93.19 83 LEU A N 1
ATOM 683 C CA . LEU A 1 83 ? 1.593 4.261 4.566 1.00 93.19 83 LEU A CA 1
ATOM 684 C C . LEU A 1 83 ? 2.227 5.647 4.414 1.00 93.19 83 LEU A C 1
ATOM 686 O O . LEU A 1 83 ? 2.064 6.509 5.272 1.00 93.19 83 LEU A O 1
ATOM 690 N N . GLN A 1 84 ? 2.870 5.905 3.277 1.00 92.31 84 GLN A N 1
ATOM 691 C CA . GLN A 1 84 ? 3.473 7.201 2.988 1.00 92.31 84 GLN A CA 1
ATOM 692 C C . GLN A 1 84 ? 2.421 8.315 2.878 1.00 92.31 84 GLN A C 1
ATOM 694 O O . GLN A 1 84 ? 2.672 9.436 3.317 1.00 92.31 84 GLN A O 1
ATOM 699 N N . ALA A 1 85 ? 1.232 8.032 2.333 1.00 89.94 85 ALA A N 1
ATOM 700 C CA . ALA A 1 85 ? 0.147 9.010 2.239 1.00 89.94 85 ALA A CA 1
ATOM 701 C C . ALA A 1 85 ? -0.410 9.409 3.616 1.00 89.94 85 ALA A C 1
ATOM 703 O O . ALA A 1 85 ? -0.596 10.602 3.878 1.00 89.94 85 ALA A O 1
ATOM 704 N N . ILE A 1 86 ? -0.650 8.438 4.505 1.00 89.56 86 ILE A N 1
ATOM 705 C CA . ILE A 1 86 ? -1.139 8.725 5.862 1.00 89.56 86 ILE A CA 1
ATOM 706 C C . ILE A 1 86 ? -0.072 9.426 6.705 1.00 89.56 86 ILE A C 1
ATOM 708 O O . ILE A 1 86 ? -0.398 10.359 7.433 1.00 89.56 86 ILE A O 1
ATOM 712 N N . ASP A 1 87 ? 1.200 9.051 6.555 1.00 90.69 87 ASP A N 1
ATOM 713 C CA . ASP A 1 87 ? 2.298 9.647 7.318 1.00 90.69 87 ASP A CA 1
ATOM 714 C C . ASP A 1 87 ? 2.607 11.080 6.866 1.00 90.69 87 ASP A C 1
ATOM 716 O O . ASP A 1 87 ? 2.833 11.961 7.689 1.00 90.69 87 ASP A O 1
ATOM 720 N N . THR A 1 88 ? 2.492 11.359 5.562 1.00 88.88 88 THR A N 1
ATOM 721 C CA . THR A 1 88 ? 2.599 12.731 5.028 1.00 88.88 88 THR A CA 1
ATOM 722 C C . THR A 1 88 ? 1.482 13.632 5.565 1.00 88.88 88 THR A C 1
ATOM 724 O O . THR A 1 88 ? 1.689 14.825 5.775 1.00 88.88 88 THR A O 1
ATOM 727 N N . THR A 1 89 ? 0.290 13.071 5.780 1.00 86.00 89 THR A N 1
ATOM 728 C CA . THR A 1 89 ? -0.876 13.813 6.279 1.00 86.00 89 THR A CA 1
ATOM 729 C C . THR A 1 89 ? -0.802 14.037 7.790 1.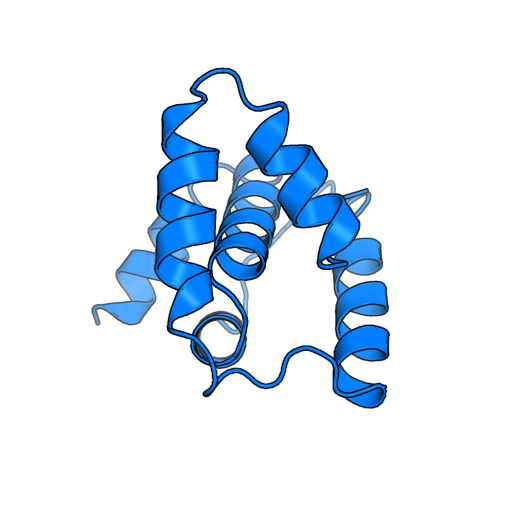00 86.00 89 THR A C 1
ATOM 731 O O . THR A 1 89 ? -1.149 15.109 8.285 1.00 86.00 89 THR A O 1
ATOM 734 N N . HIS A 1 90 ? -0.358 13.026 8.536 1.00 86.50 90 HIS A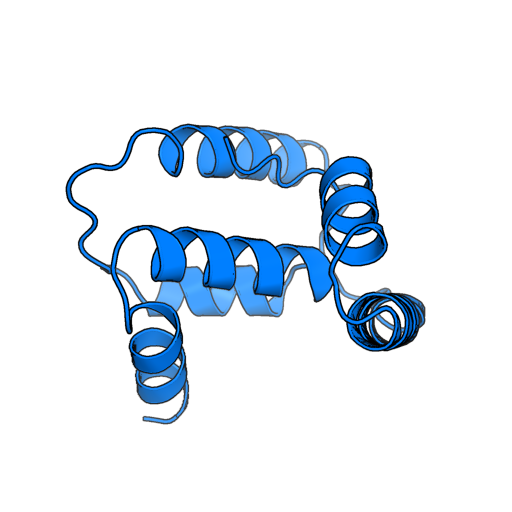 N 1
ATOM 735 C CA . HIS A 1 90 ? -0.183 13.084 9.981 1.00 86.50 90 HIS A CA 1
ATOM 736 C C . HIS A 1 90 ? 1.096 12.322 10.373 1.00 86.50 90 HIS A C 1
ATOM 738 O O . HIS A 1 90 ? 1.053 11.091 10.481 1.00 86.50 90 HIS A O 1
ATOM 744 N N . PRO A 1 91 ? 2.222 13.035 10.582 1.00 89.88 91 PRO A N 1
ATOM 745 C CA . PRO A 1 91 ? 3.517 12.419 10.858 1.00 89.88 91 PRO A CA 1
ATOM 746 C C . PRO A 1 91 ? 3.476 11.442 12.035 1.00 89.88 91 PRO A C 1
ATOM 748 O O . PRO A 1 91 ? 2.958 11.767 13.104 1.00 89.88 91 PRO A O 1
ATOM 751 N N . GLY A 1 92 ? 4.033 10.248 11.838 1.00 89.62 92 GLY A N 1
ATOM 752 C CA . GLY A 1 92 ? 4.039 9.161 12.816 1.00 89.62 92 GLY A CA 1
ATOM 753 C C . GLY A 1 92 ? 2.863 8.188 12.684 1.00 89.62 92 GLY A C 1
ATOM 754 O O . GLY A 1 92 ? 2.823 7.198 13.415 1.00 89.62 92 GLY A O 1
ATOM 755 N N . SER A 1 93 ? 1.921 8.417 11.761 1.00 90.94 93 SER A N 1
ATOM 756 C CA . SER A 1 93 ? 0.795 7.498 11.525 1.00 90.94 93 SER A CA 1
ATOM 757 C C . SER A 1 93 ? 1.252 6.132 11.032 1.00 90.94 93 SER A C 1
ATOM 759 O O . SER A 1 93 ? 0.715 5.122 11.483 1.00 90.94 93 SER A O 1
ATOM 761 N N . ALA A 1 94 ? 2.241 6.081 10.133 1.00 92.25 94 ALA A N 1
ATOM 762 C CA . ALA A 1 94 ? 2.752 4.803 9.642 1.00 92.25 94 ALA A CA 1
ATOM 763 C C . ALA A 1 94 ? 3.445 4.023 10.768 1.00 92.25 94 ALA A C 1
ATOM 765 O O . ALA A 1 94 ? 3.155 2.847 10.965 1.00 92.25 94 ALA A O 1
ATOM 766 N N . SER A 1 95 ? 4.284 4.692 11.564 1.00 93.31 95 SER A N 1
ATOM 767 C CA . SER A 1 95 ? 4.961 4.073 12.710 1.00 93.31 95 SER A CA 1
ATOM 768 C C . SER A 1 95 ? 3.977 3.551 13.754 1.00 93.31 95 SER A C 1
ATOM 770 O O . SER A 1 95 ? 4.137 2.436 14.235 1.00 93.31 95 SER A O 1
ATOM 772 N N . ARG A 1 96 ? 2.920 4.314 14.069 1.00 92.00 96 ARG A N 1
ATOM 773 C CA . ARG A 1 96 ? 1.859 3.867 14.984 1.00 92.00 96 ARG A CA 1
ATOM 774 C C . ARG A 1 96 ? 1.147 2.613 14.489 1.00 92.00 96 ARG A C 1
ATOM 776 O O . ARG A 1 96 ? 0.840 1.747 15.299 1.00 92.00 96 ARG A O 1
ATOM 783 N N . LEU A 1 97 ? 0.886 2.520 13.184 1.00 93.50 97 LEU A N 1
ATOM 784 C CA . LEU A 1 97 ? 0.260 1.332 12.610 1.00 93.50 97 LEU A CA 1
ATOM 785 C C . LEU A 1 97 ? 1.170 0.104 12.732 1.00 93.50 97 LEU A C 1
ATOM 787 O O . LEU A 1 97 ? 0.684 -0.980 13.033 1.00 93.50 97 LEU A O 1
ATOM 791 N N . LEU A 1 98 ? 2.478 0.278 12.521 1.00 93.12 98 LEU A N 1
ATOM 792 C CA . LEU A 1 98 ? 3.455 -0.799 12.684 1.00 93.12 98 LEU A CA 1
ATOM 793 C C . LEU A 1 98 ? 3.561 -1.260 14.141 1.00 93.12 98 LEU A C 1
ATOM 795 O O . LEU A 1 98 ? 3.558 -2.459 14.378 1.00 93.12 98 LEU A O 1
ATOM 799 N N . MET A 1 99 ? 3.587 -0.329 15.100 1.00 93.50 99 MET A N 1
ATOM 800 C CA . MET A 1 99 ? 3.571 -0.665 16.530 1.00 93.50 99 MET A CA 1
ATOM 801 C C . MET A 1 99 ? 2.312 -1.449 16.908 1.00 93.50 99 MET A C 1
ATOM 803 O O . MET A 1 99 ? 2.403 -2.454 17.597 1.00 93.50 99 MET A O 1
ATOM 807 N N . TYR A 1 100 ? 1.146 -1.031 16.408 1.00 93.81 100 TYR A N 1
ATOM 808 C CA . TYR A 1 100 ? -0.105 -1.754 16.643 1.00 93.81 100 TYR A CA 1
ATOM 809 C C . TYR A 1 100 ? -0.089 -3.172 16.049 1.00 93.81 100 TYR A C 1
ATOM 811 O O . TYR A 1 100 ? -0.697 -4.070 16.607 1.00 93.81 100 TYR A O 1
ATOM 819 N N . ALA A 1 101 ? 0.586 -3.384 14.915 1.00 93.12 101 ALA A N 1
ATOM 820 C CA . ALA A 1 101 ? 0.705 -4.708 14.303 1.00 93.12 101 ALA A CA 1
ATOM 821 C C . ALA A 1 101 ? 1.652 -5.657 15.065 1.00 93.12 101 ALA A C 1
ATOM 823 O O . ALA A 1 101 ? 1.627 -6.861 14.812 1.00 93.12 101 ALA A O 1
ATOM 824 N N . GLU A 1 102 ? 2.524 -5.115 15.918 1.00 92.12 102 GLU A N 1
ATOM 825 C CA . GLU A 1 102 ? 3.469 -5.878 16.740 1.00 92.12 102 GLU A CA 1
ATOM 826 C C . GLU A 1 102 ? 2.840 -6.372 18.056 1.00 92.12 102 GLU A C 1
ATOM 828 O O . GLU A 1 102 ? 3.222 -7.441 18.535 1.00 92.12 102 GLU A O 1
ATOM 833 N N . GLU A 1 103 ? 1.904 -5.601 18.623 1.00 83.81 103 GLU A N 1
ATOM 834 C CA . GLU A 1 103 ? 1.176 -5.902 19.873 1.00 83.81 103 GLU A CA 1
ATOM 835 C C . GLU A 1 103 ? 0.161 -7.054 19.733 1.00 83.81 103 GLU A C 1
ATOM 837 O O . GLU A 1 103 ? 0.079 -7.865 20.689 1.00 83.81 103 GLU A O 1
#

Secondary structure (DSSP, 8-state):
----SHHHHHHHHHTSS-HHHHHHHHHHHTT-TTS-TT-HHHHHHHHHHHHHTTT-SS-----HHHHHHHHTTS-HHHHHHHHHHHHHHSTTHHHHHHHHHH-

Sequence (103 aa):
MPDLSTEAVHKFWRNHEDPMIYRVISFMESVEDWTIDGNPEIEQHLKKLGKSLDGLVKFELKKEDLYIKVACHLHMGRVLRILQAIDTTHPGSASRLLMYAEE

Radius of gyration: 13.37 Å; chains: 1; bounding box: 31×33×33 Å

Foldseek 3Di:
DLDLAPVSLLVVQCPDPDNVSSVVLVVQQVPLPQAPPPPPVVNVVSRVVSVVLPPCQDDDDDPLVVLVVNLVRDRVSSNVSVLVSV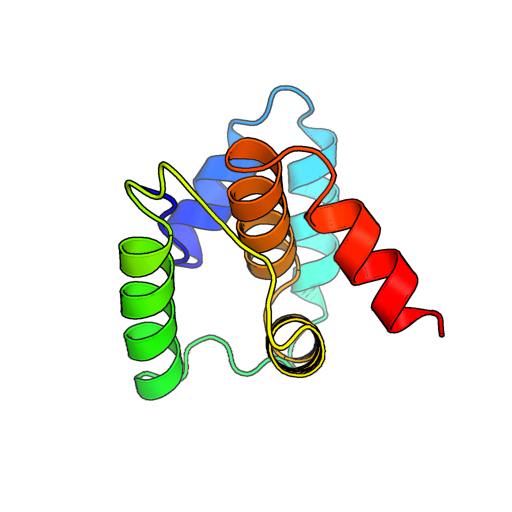CVNPPCSSVVSVVVVVD